Protein AF-A0A2N0RR28-F1 (afdb_monomer_lite)

Sequence (163 aa):
MWNENNYNACDEAKKRADVTWDAKITYNIVKTCIEAMNEYNETGNKPNTCDSIIWDNKRLNSLIRVFCNKIVKEEKQGTMKDRKNDGGIENILSRPFSIAEAKNLYNEKIKNVNFYADKGKEMIENGRKKQVDDITKIWSTLTKTFEDEYNKINKIFEELKKL

pLDDT: mean 79.67, std 14.62, range [40.72, 98.19]

Foldseek 3Di:
DCVVDVLVVQVVVCVVVVDPDDSVVSSVLLVQLLVQVVCCVVPVDRDPGCCCNQVVDPVSVVVSNVVNVVVVVCVVCVVVVCVPCCVVVVVPVVDDDDPVVVVVVVVVVVVVVVVVVVVVVVVVVVVVVVVVVVVVVVVVVVVVVVVVVVVVVVVVVVVVVVD

Structure (mmCIF, N/CA/C/O backbone):
data_AF-A0A2N0RR28-F1
#
_entry.id   AF-A0A2N0RR28-F1
#
loop_
_atom_site.group_PDB
_atom_site.id
_atom_site.type_symbol
_atom_site.label_atom_id
_atom_site.label_alt_id
_atom_site.label_comp_id
_atom_site.label_asym_id
_atom_site.label_entity_id
_atom_site.label_seq_id
_atom_site.pdbx_PDB_ins_code
_atom_site.Cartn_x
_atom_site.Cartn_y
_atom_site.Cartn_z
_atom_site.occupancy
_atom_site.B_iso_or_equiv
_atom_site.auth_seq_id
_atom_site.auth_comp_id
_atom_site.auth_asym_id
_atom_site.auth_atom_id
_atom_site.pdbx_PDB_model_num
ATOM 1 N N . MET A 1 1 ? 2.931 -0.348 -20.313 1.00 63.56 1 MET A N 1
ATOM 2 C CA . MET A 1 1 ? 2.286 0.221 -21.520 1.00 63.56 1 MET A CA 1
ATOM 3 C C . MET A 1 1 ? 1.810 1.653 -21.301 1.00 63.56 1 MET A C 1
ATOM 5 O O . MET A 1 1 ? 2.292 2.519 -22.015 1.00 63.56 1 MET A O 1
ATOM 9 N N . TRP A 1 2 ? 0.942 1.945 -20.316 1.00 75.25 2 TRP A N 1
ATOM 10 C CA . TRP A 1 2 ? 0.525 3.336 -20.034 1.00 75.25 2 TRP A CA 1
ATOM 11 C C . TRP A 1 2 ? 1.723 4.262 -19.760 1.00 75.25 2 TRP A C 1
ATOM 13 O O . TRP A 1 2 ? 1.833 5.323 -20.364 1.00 75.25 2 TRP A O 1
ATOM 23 N N . ASN A 1 3 ? 2.666 3.802 -18.933 1.00 70.56 3 ASN A N 1
ATOM 24 C CA . ASN A 1 3 ? 3.876 4.553 -18.569 1.00 70.56 3 ASN A CA 1
ATOM 25 C C . ASN A 1 3 ? 4.936 4.614 -19.683 1.00 70.56 3 ASN A C 1
ATOM 27 O O . ASN A 1 3 ? 5.874 5.393 -19.587 1.00 70.56 3 ASN A O 1
ATOM 31 N N . GLU A 1 4 ? 4.811 3.782 -20.719 1.00 73.19 4 GLU A N 1
ATOM 32 C CA . GLU A 1 4 ? 5.772 3.706 -21.831 1.00 73.19 4 GLU A CA 1
ATOM 33 C C . GLU A 1 4 ? 5.296 4.568 -23.008 1.00 73.19 4 GLU A C 1
ATOM 35 O O . GLU A 1 4 ? 6.069 5.327 -23.582 1.00 73.19 4 GLU A O 1
ATOM 40 N N . ASN A 1 5 ? 4.011 4.469 -23.365 1.00 79.62 5 ASN A N 1
ATOM 41 C CA . ASN A 1 5 ? 3.379 5.291 -24.392 1.00 79.62 5 ASN A CA 1
ATOM 42 C C . ASN A 1 5 ? 1.857 5.333 -24.169 1.00 79.62 5 ASN A C 1
ATOM 44 O O . ASN A 1 5 ? 1.102 4.489 -24.659 1.00 79.62 5 ASN A O 1
ATOM 48 N N . ASN A 1 6 ? 1.410 6.325 -23.400 1.00 79.62 6 ASN A N 1
ATOM 49 C CA . ASN A 1 6 ? 0.010 6.511 -23.010 1.00 79.62 6 ASN A CA 1
ATOM 50 C C . ASN A 1 6 ? -0.939 6.749 -24.201 1.00 79.62 6 ASN A C 1
ATOM 52 O O . ASN A 1 6 ? -2.067 6.254 -24.187 1.00 79.62 6 ASN A O 1
ATOM 56 N N . TYR A 1 7 ? -0.486 7.440 -25.249 1.00 80.31 7 TYR A N 1
ATOM 57 C CA . TYR A 1 7 ? -1.274 7.660 -26.461 1.00 80.31 7 TYR A CA 1
ATOM 58 C C . TYR A 1 7 ? -1.498 6.350 -27.223 1.00 80.31 7 TYR A C 1
ATOM 60 O O . TYR A 1 7 ? -2.634 6.007 -27.546 1.00 80.31 7 TYR A O 1
ATOM 68 N N . ASN A 1 8 ? -0.432 5.574 -27.442 1.00 82.12 8 ASN A N 1
ATOM 69 C CA . ASN A 1 8 ? -0.530 4.292 -28.139 1.00 82.12 8 ASN A CA 1
ATOM 70 C C . ASN A 1 8 ? -1.362 3.270 -27.343 1.00 82.12 8 ASN A C 1
ATOM 72 O O . ASN A 1 8 ? -2.114 2.496 -27.926 1.00 82.12 8 ASN A O 1
ATOM 76 N N . ALA A 1 9 ? -1.300 3.316 -26.007 1.00 80.69 9 ALA A N 1
ATOM 77 C CA . ALA A 1 9 ? -2.163 2.506 -25.150 1.00 80.69 9 ALA A CA 1
ATOM 78 C C . ALA A 1 9 ? -3.658 2.816 -25.368 1.00 80.69 9 ALA A C 1
ATOM 80 O O . ALA A 1 9 ? -4.480 1.898 -25.399 1.00 80.69 9 ALA A O 1
ATOM 81 N N . CYS A 1 10 ? -4.014 4.093 -25.554 1.00 80.62 10 CYS A N 1
ATOM 82 C CA . CYS A 1 10 ? -5.386 4.498 -25.869 1.00 80.62 10 CYS A CA 1
ATOM 83 C C . CYS A 1 10 ? -5.803 4.069 -27.283 1.00 80.62 10 CYS A C 1
ATOM 85 O O . CYS A 1 10 ? -6.923 3.595 -27.468 1.00 80.62 10 CYS A O 1
ATOM 87 N N . ASP A 1 11 ? -4.911 4.193 -28.268 1.00 81.88 11 ASP A N 1
ATOM 88 C CA . ASP A 1 11 ? -5.180 3.781 -29.650 1.00 81.88 11 ASP A CA 1
ATOM 89 C C . ASP A 1 11 ? -5.367 2.256 -29.779 1.00 81.88 11 ASP A C 1
ATOM 91 O O . ASP A 1 11 ? -6.294 1.782 -30.438 1.00 81.88 11 ASP A O 1
ATOM 95 N N . GLU A 1 12 ? -4.558 1.459 -29.076 1.00 81.75 12 GLU A N 1
ATOM 96 C CA . GLU A 1 12 ? -4.759 0.009 -29.005 1.00 81.75 12 GLU A CA 1
ATOM 97 C C . GLU A 1 12 ? -6.065 -0.371 -28.302 1.00 81.75 12 GLU A C 1
ATOM 99 O O . GLU A 1 12 ? -6.782 -1.257 -28.772 1.00 81.75 12 GLU A O 1
ATOM 104 N N . ALA A 1 13 ? -6.393 0.290 -27.188 1.00 77.31 13 ALA A N 1
ATOM 105 C CA . ALA A 1 13 ? -7.643 0.045 -26.473 1.00 77.31 13 ALA A CA 1
ATOM 106 C C . ALA A 1 13 ? -8.858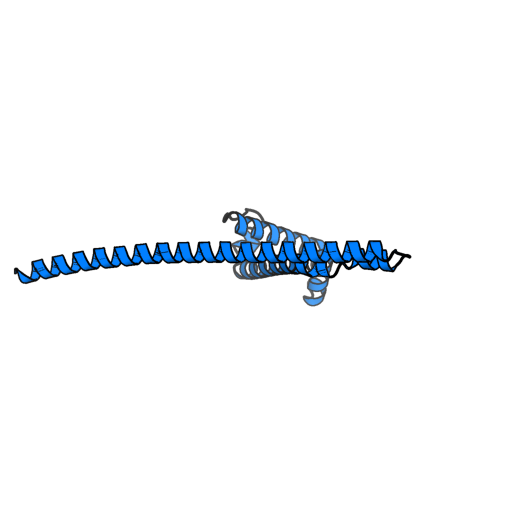 0.353 -27.359 1.00 77.31 13 ALA A C 1
ATOM 108 O O . ALA A 1 13 ? -9.798 -0.440 -27.401 1.00 77.31 13 ALA A O 1
ATOM 109 N N . LYS A 1 14 ? -8.798 1.446 -28.130 1.00 78.50 14 LYS A N 1
ATOM 110 C CA . LYS A 1 14 ? -9.804 1.803 -29.135 1.00 78.50 14 LYS A CA 1
ATOM 111 C C . LYS A 1 14 ? -9.987 0.693 -30.170 1.00 78.50 14 LYS A C 1
ATOM 113 O O . LYS A 1 14 ? -11.113 0.248 -30.372 1.00 78.50 14 LYS A O 1
ATOM 118 N N . LYS A 1 15 ? -8.896 0.220 -30.788 1.00 80.19 15 LYS A N 1
ATOM 119 C CA . LYS A 1 15 ? -8.933 -0.850 -31.807 1.00 80.19 15 LYS A CA 1
ATOM 120 C C . LYS A 1 15 ? -9.572 -2.136 -31.281 1.00 80.19 15 LYS A C 1
ATOM 122 O O . LYS A 1 15 ? -10.240 -2.833 -32.032 1.00 80.19 15 LYS A O 1
ATOM 127 N N . ARG A 1 16 ? -9.374 -2.454 -29.998 1.00 80.12 16 ARG A N 1
ATOM 128 C CA . ARG A 1 16 ? -9.933 -3.660 -29.359 1.00 80.12 16 ARG A CA 1
ATOM 129 C C . ARG A 1 16 ? -11.387 -3.503 -28.916 1.00 80.12 16 ARG A C 1
ATOM 131 O O . ARG A 1 16 ? -12.095 -4.500 -28.842 1.00 80.12 16 ARG A O 1
ATOM 138 N N . ALA A 1 17 ? -11.803 -2.288 -28.573 1.00 72.94 17 ALA A N 1
ATOM 139 C CA . ALA A 1 17 ? -13.149 -1.993 -28.090 1.00 72.94 17 ALA A CA 1
ATOM 140 C C . ALA A 1 17 ? -14.122 -1.565 -29.205 1.00 72.94 17 ALA A C 1
ATOM 142 O O . ALA A 1 17 ? -15.284 -1.311 -28.904 1.00 72.94 17 ALA A O 1
ATOM 143 N N . ASP A 1 18 ? -13.651 -1.478 -30.455 1.00 71.12 18 ASP A N 1
ATOM 144 C CA . ASP A 1 18 ? -14.417 -1.064 -31.642 1.00 71.12 18 ASP A CA 1
ATOM 145 C C . ASP A 1 18 ? -15.213 0.241 -31.433 1.00 71.12 18 ASP A C 1
ATOM 147 O O . ASP A 1 18 ? -16.367 0.396 -31.827 1.00 71.12 18 ASP A O 1
ATOM 151 N N . VAL A 1 19 ? -14.595 1.202 -30.741 1.00 67.81 19 VAL A N 1
ATOM 152 C CA . VAL A 1 19 ? -15.195 2.510 -30.446 1.00 67.81 19 VAL A CA 1
ATOM 153 C C . VAL A 1 19 ? -14.709 3.571 -31.430 1.00 67.81 19 VAL A C 1
ATOM 155 O O . VAL A 1 19 ? -13.530 3.655 -31.769 1.00 67.81 19 VAL A O 1
ATOM 158 N N . THR A 1 20 ? -15.619 4.443 -31.863 1.00 71.50 20 THR A N 1
ATOM 159 C CA . THR A 1 20 ? -15.368 5.469 -32.893 1.00 71.50 20 THR A CA 1
ATOM 160 C C . THR A 1 20 ? -14.636 6.713 -32.385 1.00 71.50 20 THR A C 1
ATOM 162 O O . THR A 1 20 ? -14.237 7.560 -33.183 1.00 71.50 20 THR A O 1
ATOM 165 N N . TRP A 1 21 ? -14.433 6.837 -31.072 1.00 66.19 21 TRP A N 1
ATOM 166 C CA . TRP A 1 21 ? -13.893 8.045 -30.449 1.00 66.19 21 TRP A CA 1
ATOM 167 C C . TRP A 1 21 ? -12.449 8.316 -30.873 1.00 66.19 21 TRP A C 1
ATOM 169 O O . TRP A 1 21 ? -11.658 7.405 -31.127 1.00 66.19 21 TRP A O 1
ATOM 179 N N . ASP A 1 22 ? -12.091 9.592 -30.964 1.00 77.25 22 ASP A N 1
ATOM 180 C CA . ASP A 1 22 ? -10.728 10.001 -31.278 1.00 77.25 22 ASP A CA 1
ATOM 181 C C . ASP A 1 22 ? -9.759 9.596 -30.145 1.00 77.25 22 ASP A C 1
ATOM 183 O O . ASP A 1 22 ? -10.069 9.719 -28.953 1.00 77.25 22 ASP A O 1
ATOM 187 N N . ALA A 1 23 ? -8.581 9.082 -30.513 1.00 71.94 23 ALA A N 1
ATOM 188 C CA . ALA A 1 23 ? -7.604 8.572 -29.550 1.00 71.94 23 ALA A CA 1
ATOM 189 C C . ALA A 1 23 ? -7.052 9.688 -28.646 1.00 71.94 23 ALA A C 1
ATOM 191 O O . ALA A 1 23 ? -6.789 9.447 -27.469 1.00 71.94 23 ALA A O 1
ATOM 192 N N . LYS A 1 24 ? -6.948 10.925 -29.155 1.00 78.62 24 LYS A N 1
ATOM 193 C CA . LYS A 1 24 ? -6.522 12.103 -28.385 1.00 78.62 24 LYS A CA 1
ATOM 194 C C . LYS A 1 24 ? -7.600 12.530 -27.393 1.00 78.62 24 LYS A C 1
ATOM 196 O O . LYS A 1 24 ? -7.274 12.831 -26.247 1.00 78.62 24 LYS A O 1
ATOM 201 N N . ILE A 1 25 ? -8.873 12.513 -27.797 1.00 78.81 25 ILE A N 1
ATOM 202 C CA . ILE A 1 25 ? -10.002 12.777 -26.886 1.00 78.81 25 ILE A CA 1
ATOM 203 C C . ILE A 1 25 ? -10.027 11.735 -25.763 1.00 78.81 25 ILE A C 1
ATOM 205 O O . ILE A 1 25 ? -10.095 12.090 -24.587 1.00 78.81 25 ILE A O 1
ATOM 209 N N . THR A 1 26 ? -9.899 10.457 -26.120 1.00 76.50 26 THR A N 1
ATOM 210 C CA . THR A 1 26 ? -9.879 9.341 -25.163 1.00 76.50 26 THR A CA 1
ATOM 211 C C . THR A 1 26 ? -8.715 9.473 -24.181 1.00 76.50 26 THR A C 1
ATOM 213 O O . THR A 1 26 ? -8.915 9.395 -22.971 1.00 76.50 26 THR A O 1
ATOM 216 N N . TYR A 1 27 ? -7.512 9.755 -24.688 1.00 82.88 27 TYR A N 1
ATOM 217 C CA . TYR A 1 27 ? -6.329 10.009 -23.871 1.00 82.88 27 TYR A CA 1
ATOM 218 C C . TYR A 1 27 ? -6.546 11.149 -22.875 1.00 82.88 27 TYR A C 1
ATOM 220 O O . TYR A 1 27 ? -6.275 10.974 -21.689 1.00 82.88 27 TYR A O 1
ATOM 228 N N . ASN A 1 28 ? -7.058 12.294 -23.335 1.00 82.75 28 ASN A N 1
ATOM 229 C CA . ASN A 1 28 ? -7.270 13.457 -22.476 1.00 82.75 28 ASN A CA 1
ATOM 230 C C . ASN A 1 28 ? -8.241 13.139 -21.335 1.00 82.75 28 ASN A C 1
ATOM 232 O O . ASN A 1 28 ? -7.947 13.453 -20.188 1.00 82.75 28 ASN A O 1
ATOM 236 N N . ILE A 1 29 ? -9.352 12.455 -21.629 1.00 82.25 29 ILE A N 1
ATOM 237 C CA . ILE A 1 29 ? -10.336 12.061 -20.611 1.00 82.25 29 ILE A CA 1
ATOM 238 C C . ILE A 1 29 ? -9.702 11.128 -19.578 1.00 82.25 29 ILE A C 1
ATOM 240 O O . ILE A 1 29 ? -9.831 11.359 -18.376 1.00 82.25 29 ILE A O 1
ATOM 244 N N . VAL A 1 30 ? -8.994 10.089 -20.031 1.00 83.00 30 VAL A N 1
ATOM 245 C CA . VAL A 1 30 ? -8.346 9.127 -19.128 1.00 83.00 30 VAL A CA 1
ATOM 246 C C . VAL A 1 30 ? -7.269 9.816 -18.286 1.00 83.00 30 VAL A C 1
ATOM 248 O O . VAL A 1 30 ? -7.202 9.576 -17.082 1.00 83.00 30 VAL A O 1
ATOM 251 N N . LYS A 1 31 ? -6.473 10.711 -18.882 1.00 85.38 31 LYS A N 1
ATOM 252 C CA . LYS A 1 31 ? -5.447 11.491 -18.181 1.00 85.38 31 LYS A CA 1
ATOM 253 C C . LYS A 1 31 ? -6.053 12.353 -17.076 1.00 85.38 31 LYS A C 1
ATOM 255 O O . LYS A 1 31 ? -5.625 12.234 -15.933 1.00 85.38 31 LYS A O 1
ATOM 260 N N . THR A 1 32 ? -7.073 13.150 -17.389 1.00 85.56 32 THR A N 1
ATOM 261 C CA . THR A 1 32 ? -7.748 13.993 -16.392 1.00 85.56 32 THR A CA 1
ATOM 262 C C . THR A 1 32 ? -8.361 13.148 -15.276 1.00 85.56 32 THR A C 1
ATOM 264 O O . THR A 1 32 ? -8.299 13.529 -14.110 1.00 85.56 32 THR A O 1
ATOM 267 N N . CYS A 1 33 ? -8.883 11.957 -15.596 1.00 85.38 33 CYS A N 1
ATOM 268 C CA . CYS A 1 33 ? -9.408 11.063 -14.567 1.00 85.38 33 CYS A CA 1
ATOM 269 C C . CYS A 1 33 ? -8.329 10.510 -13.630 1.00 85.38 33 CYS A C 1
ATOM 271 O O . CYS A 1 33 ? -8.575 10.343 -12.436 1.00 85.38 33 CYS A O 1
ATOM 273 N N . ILE A 1 34 ? -7.142 10.215 -14.160 1.00 85.50 34 ILE A N 1
ATOM 274 C CA . ILE A 1 34 ? -6.001 9.770 -13.356 1.00 85.50 34 ILE A CA 1
ATOM 275 C C . ILE A 1 34 ? -5.525 10.895 -12.440 1.00 85.50 34 ILE A C 1
ATOM 277 O O . ILE A 1 34 ? -5.313 10.648 -11.257 1.00 85.50 34 ILE A O 1
ATOM 281 N N . GLU A 1 35 ? -5.393 12.114 -12.966 1.00 86.50 35 GLU A N 1
ATOM 282 C CA . GLU A 1 35 ? -4.978 13.293 -12.196 1.00 86.50 35 GLU A CA 1
ATOM 283 C C . GLU A 1 35 ? -5.939 13.554 -11.030 1.00 86.50 35 GLU A C 1
ATOM 285 O O . GLU A 1 35 ? -5.499 13.615 -9.883 1.00 86.50 35 GLU A O 1
ATOM 290 N N . ALA A 1 36 ? -7.249 13.574 -11.295 1.00 86.31 36 ALA A N 1
ATOM 291 C CA . ALA A 1 36 ? -8.258 13.774 -10.256 1.00 86.31 36 ALA A CA 1
ATOM 292 C C . ALA A 1 36 ? -8.251 12.651 -9.196 1.00 86.31 36 ALA A C 1
ATOM 294 O O . ALA A 1 36 ? -8.395 12.892 -7.997 1.00 86.31 36 ALA A O 1
ATOM 295 N N . MET A 1 37 ? -8.055 11.397 -9.614 1.00 85.94 37 MET A N 1
ATOM 296 C CA . MET A 1 37 ? -7.971 10.270 -8.680 1.00 85.94 37 MET A CA 1
ATOM 297 C C . MET A 1 37 ? -6.692 10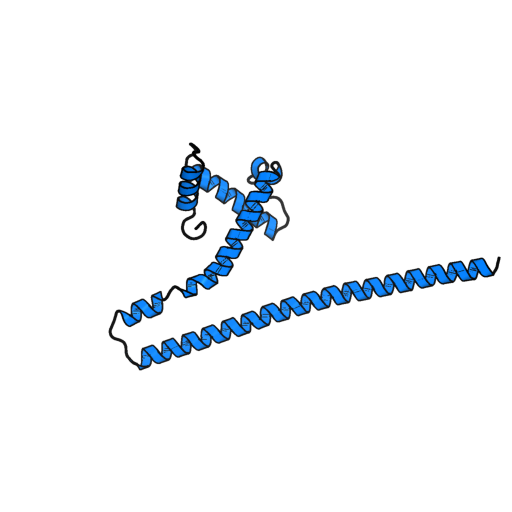.317 -7.831 1.00 85.94 37 MET A C 1
ATOM 299 O O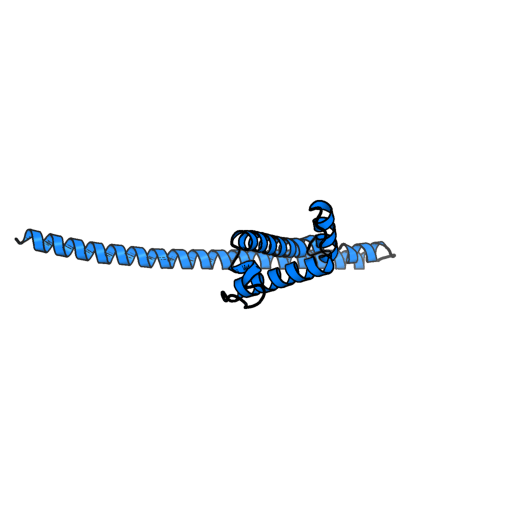 . MET A 1 37 ? -6.720 9.941 -6.659 1.00 85.94 37 MET A O 1
ATOM 303 N N . ASN A 1 38 ? -5.571 10.763 -8.398 1.00 83.81 38 ASN A N 1
ATOM 304 C CA . ASN A 1 38 ? -4.315 10.909 -7.666 1.00 83.81 38 ASN A CA 1
ATOM 305 C C . ASN A 1 38 ? -4.410 12.029 -6.627 1.00 83.81 38 ASN A C 1
ATOM 307 O O . ASN A 1 38 ? -4.083 11.789 -5.468 1.00 83.81 38 ASN A O 1
ATOM 311 N N . GLU A 1 39 ? -4.960 13.186 -6.999 1.00 85.31 39 GLU A N 1
ATOM 312 C CA . GLU A 1 39 ? -5.213 14.291 -6.067 1.00 85.31 39 GLU A CA 1
ATOM 313 C C . GLU A 1 39 ? -6.128 13.856 -4.909 1.00 85.31 39 GLU A C 1
ATOM 315 O O . GLU A 1 39 ? -5.839 14.139 -3.744 1.00 85.31 39 GLU A O 1
ATOM 320 N N . TYR A 1 40 ? -7.183 13.084 -5.198 1.00 85.94 40 TYR A N 1
ATOM 321 C CA . TYR A 1 40 ? -8.038 12.500 -4.162 1.00 85.94 40 TYR A CA 1
ATOM 322 C C . TYR A 1 40 ? -7.280 11.538 -3.238 1.00 85.94 40 TYR A C 1
ATOM 324 O O . TYR A 1 40 ? -7.469 11.572 -2.024 1.00 85.94 40 TYR A O 1
ATOM 332 N N . ASN A 1 41 ? -6.415 10.681 -3.783 1.00 81.31 41 ASN A N 1
ATOM 333 C CA . ASN A 1 41 ? -5.632 9.744 -2.974 1.00 81.31 41 ASN A CA 1
ATOM 334 C C . ASN A 1 41 ? -4.599 10.452 -2.080 1.00 81.31 41 ASN A C 1
ATOM 336 O O . ASN A 1 41 ? -4.286 9.941 -1.006 1.00 81.31 41 ASN A O 1
ATOM 340 N N . GLU A 1 42 ? -4.065 11.594 -2.517 1.00 81.88 42 GLU A N 1
ATOM 341 C CA . GLU A 1 42 ? -3.081 12.384 -1.768 1.00 81.88 42 GLU A CA 1
ATOM 342 C C . GLU A 1 42 ? -3.725 13.261 -0.690 1.00 81.88 42 GLU A C 1
ATOM 344 O O . GLU A 1 42 ? -3.212 13.351 0.425 1.00 81.88 42 GLU A O 1
ATOM 349 N N . THR A 1 43 ? -4.851 13.901 -1.011 1.00 84.94 43 THR A N 1
ATOM 350 C CA . THR A 1 43 ? -5.461 14.939 -0.163 1.00 84.94 43 THR A CA 1
ATOM 351 C C . THR A 1 43 ? -6.710 14.472 0.583 1.00 84.94 43 THR A C 1
ATOM 353 O O . THR A 1 43 ? -7.108 15.091 1.567 1.00 84.94 43 THR A O 1
ATOM 356 N N . GLY A 1 44 ? -7.362 13.406 0.111 1.00 80.88 44 GLY A N 1
ATOM 357 C CA . GLY A 1 44 ? -8.693 12.984 0.552 1.00 80.88 44 GLY A CA 1
ATOM 358 C C . GLY A 1 44 ? -9.842 13.849 0.014 1.00 80.88 44 GLY A C 1
ATOM 359 O O . GLY A 1 44 ? -11.007 13.520 0.253 1.00 80.88 44 GLY A O 1
ATOM 360 N N . ASN A 1 45 ? -9.546 14.926 -0.722 1.00 83.44 45 ASN A N 1
ATOM 361 C CA . ASN A 1 45 ? -10.536 15.858 -1.256 1.00 83.44 45 ASN A CA 1
ATOM 362 C C . ASN A 1 45 ? -10.921 15.483 -2.684 1.00 83.44 45 ASN A C 1
ATOM 364 O O . ASN A 1 45 ? -10.073 15.093 -3.481 1.00 83.44 45 ASN A O 1
ATOM 368 N N . LYS A 1 46 ? -12.212 15.590 -3.011 1.00 84.06 46 LYS A N 1
ATOM 369 C CA . LYS A 1 46 ? -12.707 15.333 -4.368 1.00 84.06 46 LYS A CA 1
ATOM 370 C C . LYS A 1 46 ? -12.410 16.549 -5.246 1.00 84.06 46 LYS A C 1
ATOM 372 O O . LYS A 1 46 ? -12.955 17.612 -4.949 1.00 84.06 46 LYS A O 1
ATOM 377 N N . PRO A 1 47 ? -11.593 16.411 -6.299 1.00 80.62 47 PRO A N 1
ATOM 378 C CA . PRO A 1 47 ? -11.368 17.496 -7.235 1.00 80.62 47 PRO A CA 1
ATOM 379 C C . PRO A 1 47 ? -12.612 17.687 -8.086 1.00 80.62 47 PRO A C 1
ATOM 381 O O . PRO A 1 47 ? -13.230 16.705 -8.492 1.00 80.62 47 PRO A O 1
ATOM 384 N N . ASN A 1 48 ? -12.913 18.942 -8.402 1.00 74.75 48 ASN A N 1
ATOM 385 C CA . ASN A 1 48 ? -14.067 19.343 -9.212 1.00 74.75 48 ASN A CA 1
ATOM 386 C C . ASN A 1 48 ? -13.941 18.857 -10.676 1.00 74.75 48 ASN A C 1
ATOM 388 O O . ASN A 1 48 ? -14.877 18.912 -11.477 1.00 74.75 48 ASN A O 1
ATOM 392 N N . THR A 1 49 ? -12.738 18.437 -11.073 1.00 74.38 49 THR A N 1
ATOM 393 C CA . THR A 1 49 ? -12.434 17.842 -12.371 1.00 74.38 49 THR A CA 1
ATOM 394 C C . THR A 1 49 ? -12.979 16.417 -12.450 1.00 74.38 49 THR A C 1
ATOM 396 O O . THR A 1 49 ? -12.750 15.584 -11.580 1.00 74.38 49 THR A O 1
ATOM 399 N N . CYS A 1 50 ? -13.679 16.115 -13.549 1.00 67.06 50 CYS A N 1
ATOM 400 C CA . CYS A 1 50 ? -14.306 14.811 -13.798 1.00 67.06 50 CYS A CA 1
ATOM 401 C C . CYS A 1 50 ? -15.379 14.393 -12.773 1.00 67.06 50 CYS A C 1
ATOM 403 O O . CYS A 1 50 ? -15.663 13.196 -12.663 1.00 67.06 50 CYS A O 1
ATOM 405 N N . ASP A 1 51 ? -16.028 15.353 -12.100 1.00 66.06 51 ASP A N 1
ATOM 406 C CA . ASP A 1 51 ? -17.037 15.089 -11.065 1.00 66.06 51 ASP A CA 1
ATOM 407 C C . ASP A 1 51 ? -18.111 14.077 -11.502 1.00 66.06 51 ASP A C 1
ATOM 409 O O . ASP A 1 51 ? -18.273 13.017 -10.890 1.00 66.06 51 ASP A O 1
ATOM 413 N N . SER A 1 52 ? -18.765 14.338 -12.637 1.00 64.38 52 SER A N 1
ATOM 414 C CA . SER A 1 52 ? -19.839 13.487 -13.170 1.00 64.38 52 SER A CA 1
ATOM 415 C C . SER A 1 52 ? -19.365 12.148 -13.749 1.00 64.38 52 SER A C 1
ATOM 417 O O . SER A 1 52 ? -20.159 11.228 -13.949 1.00 64.38 52 SER A O 1
ATOM 419 N N . ILE A 1 53 ? -18.067 12.008 -14.026 1.00 65.25 53 ILE A N 1
ATOM 420 C CA . ILE A 1 53 ? -17.485 10.817 -14.662 1.00 65.25 53 ILE A CA 1
ATOM 421 C C . ILE A 1 53 ? -16.947 9.853 -13.602 1.00 65.25 53 ILE A C 1
ATOM 423 O O . ILE A 1 53 ? -17.124 8.639 -13.719 1.00 65.25 53 ILE A O 1
ATOM 427 N N . ILE A 1 54 ? -16.293 10.380 -12.566 1.00 70.88 54 ILE A N 1
ATOM 428 C CA . ILE A 1 54 ? -15.615 9.582 -11.541 1.00 70.88 54 ILE A CA 1
ATOM 429 C C . ILE A 1 54 ? -16.477 9.437 -10.298 1.00 70.88 54 ILE A C 1
ATOM 431 O O . ILE A 1 54 ? -16.538 8.342 -9.746 1.00 70.88 54 ILE A O 1
ATOM 435 N N . TRP A 1 55 ? -17.122 10.497 -9.816 1.00 79.69 55 TRP A N 1
ATOM 436 C CA . TRP A 1 55 ? -17.802 10.447 -8.519 1.00 79.69 55 TRP A CA 1
ATOM 437 C C . TRP A 1 55 ? -19.248 9.975 -8.639 1.00 79.69 55 TRP A C 1
ATOM 439 O O . TRP A 1 55 ? -19.691 9.182 -7.805 1.00 79.69 55 TRP A O 1
ATOM 449 N N . ASP A 1 56 ? -19.935 10.354 -9.717 1.00 81.88 56 ASP A N 1
ATOM 450 C CA . ASP A 1 56 ? -21.330 9.956 -9.942 1.00 81.88 56 ASP A CA 1
ATOM 451 C C . ASP A 1 56 ? -21.462 8.534 -10.518 1.00 81.88 56 ASP A C 1
ATOM 453 O O . ASP A 1 56 ? -22.475 7.860 -10.319 1.00 81.88 56 ASP A O 1
ATOM 457 N N . ASN A 1 57 ? -20.417 8.012 -11.174 1.00 81.62 57 ASN A N 1
ATOM 458 C CA . ASN A 1 57 ? -20.416 6.665 -11.744 1.00 81.62 57 ASN A CA 1
ATOM 459 C C . ASN A 1 57 ? -19.527 5.698 -10.947 1.00 81.62 57 ASN A C 1
ATOM 461 O O . ASN A 1 57 ? -18.330 5.548 -11.200 1.00 81.62 57 ASN A O 1
ATOM 465 N N . LYS A 1 58 ? -20.145 4.948 -10.025 1.00 79.94 58 LYS A N 1
ATOM 466 C CA . LYS A 1 58 ? -19.454 3.972 -9.157 1.00 79.94 58 LYS A CA 1
ATOM 467 C C . LYS A 1 58 ? -18.641 2.923 -9.925 1.00 79.94 58 LYS A C 1
ATOM 469 O O . LYS A 1 58 ? -17.584 2.500 -9.456 1.00 79.94 58 LYS A O 1
ATOM 474 N N . ARG A 1 59 ? -19.115 2.488 -11.099 1.00 80.19 59 ARG A N 1
ATOM 475 C CA . ARG A 1 59 ? -18.421 1.475 -11.908 1.00 80.19 59 ARG A CA 1
ATOM 476 C C . ARG A 1 59 ? -17.157 2.061 -12.526 1.00 80.19 59 ARG A C 1
ATOM 478 O O . ARG A 1 59 ? -16.092 1.466 -12.374 1.00 80.19 59 ARG A O 1
ATOM 485 N N . LEU A 1 60 ? -17.255 3.232 -13.155 1.00 78.12 60 LEU A N 1
ATOM 486 C CA . LEU A 1 60 ? -16.094 3.946 -13.695 1.00 78.12 60 LEU A CA 1
ATOM 487 C C . LEU A 1 60 ? -15.095 4.301 -12.593 1.00 78.12 60 LEU A C 1
ATOM 489 O O . LEU A 1 60 ? -13.906 4.050 -12.766 1.00 78.12 60 LEU A O 1
ATOM 493 N N . ASN A 1 61 ? -15.574 4.758 -11.432 1.00 81.50 61 ASN A N 1
ATOM 494 C CA . ASN A 1 61 ? -14.736 5.020 -10.262 1.00 81.50 61 ASN A CA 1
ATOM 495 C C . ASN A 1 61 ? -13.856 3.816 -9.906 1.00 81.50 61 ASN A C 1
ATOM 497 O O . ASN A 1 61 ? -12.634 3.927 -9.810 1.00 81.50 61 ASN A O 1
ATOM 501 N N . SER A 1 62 ? -14.482 2.642 -9.763 1.00 81.31 62 SER A N 1
ATOM 502 C CA . SER A 1 62 ? -13.776 1.416 -9.393 1.00 81.31 62 SER A CA 1
ATOM 503 C C . SER A 1 62 ? -12.712 1.030 -10.424 1.00 81.31 62 SER A C 1
ATOM 505 O O . SER A 1 62 ? -11.609 0.628 -10.053 1.00 81.31 62 SER A O 1
ATOM 507 N N . LEU A 1 63 ? -13.010 1.214 -11.714 1.00 83.44 63 LEU A N 1
ATOM 508 C CA . LEU A 1 63 ? -12.095 0.909 -12.809 1.00 83.44 63 LEU A CA 1
ATOM 509 C C . LEU A 1 63 ? -10.909 1.874 -12.833 1.00 83.44 63 LEU A C 1
ATOM 511 O O . LEU A 1 63 ? -9.770 1.413 -12.891 1.00 83.44 63 LEU A O 1
ATOM 515 N N . ILE A 1 64 ? -11.153 3.183 -12.711 1.00 83.50 64 ILE A N 1
ATOM 516 C CA . ILE A 1 64 ? -10.100 4.206 -12.643 1.00 83.50 64 ILE A CA 1
ATOM 517 C C . ILE A 1 64 ? -9.209 3.974 -11.423 1.00 83.50 64 ILE A C 1
ATOM 519 O O . ILE A 1 64 ? -7.990 3.974 -11.546 1.00 83.50 64 ILE A O 1
ATOM 523 N N . ARG A 1 65 ? -9.784 3.663 -10.259 1.00 83.38 65 ARG A N 1
ATOM 524 C CA . ARG A 1 65 ? -9.009 3.373 -9.047 1.00 83.38 65 ARG A CA 1
ATOM 525 C C . ARG A 1 65 ? -8.118 2.139 -9.206 1.00 83.38 65 ARG A C 1
ATOM 527 O O . ARG A 1 65 ? -6.956 2.154 -8.799 1.00 83.38 65 ARG A O 1
ATOM 534 N N . VAL A 1 66 ? -8.630 1.062 -9.806 1.00 85.31 66 VAL A N 1
ATOM 535 C CA . VAL A 1 66 ? -7.822 -0.129 -10.129 1.00 85.31 66 VAL A CA 1
ATOM 536 C C . VAL A 1 66 ? -6.727 0.214 -11.141 1.00 85.31 66 VAL A C 1
ATOM 538 O O . VAL A 1 66 ? -5.603 -0.271 -11.004 1.00 85.31 66 VAL A O 1
ATOM 541 N N . PHE A 1 67 ? -7.034 1.057 -12.125 1.00 84.50 67 PHE A N 1
ATOM 542 C CA . PHE A 1 67 ? -6.089 1.491 -13.145 1.00 84.50 67 PHE A CA 1
ATOM 543 C C . PHE A 1 67 ? -4.953 2.342 -12.561 1.00 84.50 67 PHE A C 1
ATOM 545 O O . PHE A 1 67 ? -3.793 1.979 -12.742 1.00 84.50 67 PHE A O 1
ATOM 552 N N . CYS A 1 68 ? -5.253 3.371 -11.760 1.00 83.00 68 CYS A N 1
ATOM 553 C CA . CYS A 1 68 ? -4.248 4.184 -11.063 1.00 83.00 68 CYS A CA 1
ATOM 554 C C . CYS A 1 68 ? -3.356 3.324 -10.157 1.00 83.00 68 CYS A C 1
ATOM 556 O O . CYS A 1 68 ? -2.134 3.443 -10.183 1.00 83.00 68 CYS A O 1
ATOM 558 N N . ASN A 1 69 ? -3.938 2.371 -9.420 1.00 81.25 69 ASN A N 1
ATOM 559 C CA . ASN A 1 69 ? -3.161 1.443 -8.596 1.00 81.25 69 ASN A CA 1
ATOM 560 C C . ASN A 1 69 ? -2.209 0.562 -9.419 1.00 81.25 69 ASN A C 1
ATOM 562 O O . ASN A 1 69 ? -1.117 0.238 -8.950 1.00 81.25 69 ASN A O 1
ATOM 566 N N . LYS A 1 70 ? -2.613 0.144 -10.626 1.00 81.88 70 LYS A N 1
ATOM 567 C CA . LYS A 1 70 ? -1.742 -0.603 -11.542 1.00 81.88 70 LYS A CA 1
ATOM 568 C C . LYS A 1 70 ? -0.635 0.281 -12.101 1.00 81.88 70 LYS A C 1
ATOM 570 O O . LYS A 1 70 ? 0.505 -0.159 -12.073 1.00 81.88 70 LYS A O 1
ATOM 575 N N . ILE A 1 71 ? -0.941 1.514 -12.507 1.00 80.19 71 ILE A N 1
ATOM 576 C CA . ILE A 1 71 ? 0.050 2.497 -12.974 1.00 80.19 71 ILE A CA 1
ATOM 577 C C . ILE A 1 71 ? 1.123 2.734 -11.906 1.00 80.19 71 ILE A C 1
ATOM 579 O O . ILE A 1 71 ? 2.301 2.550 -12.187 1.00 80.19 71 ILE A O 1
ATOM 583 N N . VAL A 1 72 ? 0.727 3.019 -10.661 1.00 71.75 72 VAL A N 1
ATOM 584 C CA . VAL A 1 72 ? 1.661 3.247 -9.542 1.00 71.75 72 VAL A CA 1
ATOM 585 C C . VAL A 1 72 ? 2.490 1.995 -9.231 1.00 71.75 72 VAL A C 1
ATOM 587 O O . VAL A 1 72 ? 3.676 2.083 -8.913 1.00 71.75 72 VAL A O 1
ATOM 590 N N . LYS A 1 73 ? 1.896 0.797 -9.319 1.00 67.69 73 LYS A N 1
ATOM 591 C CA . LYS A 1 73 ? 2.644 -0.464 -9.182 1.00 67.69 73 LYS A CA 1
ATOM 592 C C . LYS A 1 73 ? 3.622 -0.673 -10.338 1.00 67.69 73 LYS A C 1
ATOM 594 O O . LYS A 1 73 ? 4.735 -1.120 -10.086 1.00 67.69 73 LYS A O 1
ATOM 599 N N . GLU A 1 74 ? 3.237 -0.334 -11.565 1.00 66.56 74 GLU A N 1
ATOM 600 C CA . GLU A 1 74 ? 4.088 -0.386 -12.755 1.00 66.56 74 GLU A CA 1
ATOM 601 C C . GLU A 1 74 ? 5.197 0.672 -12.729 1.00 66.56 74 GLU A C 1
ATOM 603 O O . GLU A 1 74 ? 6.260 0.398 -13.260 1.00 66.56 74 GLU A O 1
ATOM 608 N N . GLU A 1 75 ? 5.024 1.829 -12.083 1.00 62.41 75 GLU A N 1
ATOM 609 C CA . GLU A 1 75 ? 6.098 2.813 -11.837 1.00 62.41 75 GLU A CA 1
ATOM 610 C C . GLU A 1 75 ? 7.069 2.336 -10.749 1.00 62.41 75 GLU A C 1
ATOM 612 O O . GLU A 1 75 ? 8.288 2.424 -10.901 1.00 62.41 75 GLU A O 1
ATOM 617 N N . LYS A 1 76 ? 6.549 1.745 -9.666 1.00 60.72 76 LYS A N 1
ATOM 618 C CA . LYS A 1 76 ? 7.366 1.116 -8.609 1.00 60.72 76 LYS A CA 1
ATOM 619 C C . LYS A 1 76 ? 8.108 -0.131 -9.103 1.00 60.72 76 LYS A C 1
ATOM 621 O O . LYS A 1 76 ? 9.193 -0.442 -8.625 1.00 60.72 76 LYS A O 1
ATOM 626 N N . GLN A 1 77 ? 7.537 -0.850 -10.067 1.00 53.38 77 GLN A N 1
ATOM 627 C CA . GLN A 1 77 ? 8.216 -1.919 -10.801 1.00 53.38 77 GLN A CA 1
ATOM 628 C C . GLN A 1 77 ? 9.055 -1.380 -11.967 1.00 53.38 77 GLN A C 1
ATOM 630 O O . GLN A 1 77 ? 10.011 -2.031 -12.359 1.00 53.38 77 GLN A O 1
ATOM 635 N N . GLY A 1 78 ? 8.738 -0.201 -12.501 1.00 46.62 78 GLY A N 1
ATOM 636 C CA . GLY A 1 78 ? 9.432 0.514 -13.576 1.00 46.62 78 GLY A CA 1
ATOM 637 C C . GLY A 1 78 ? 10.777 1.071 -13.126 1.00 46.62 78 GLY A C 1
ATOM 638 O O . GLY A 1 78 ? 11.785 0.843 -13.776 1.00 46.62 78 GLY A O 1
ATOM 639 N N . THR A 1 79 ? 10.827 1.615 -11.913 1.00 44.06 79 THR A N 1
ATOM 640 C CA . THR A 1 79 ? 12.069 1.887 -11.164 1.00 44.06 79 THR A CA 1
ATOM 641 C C . THR A 1 79 ? 12.879 0.611 -10.871 1.00 44.06 79 THR A C 1
ATOM 643 O O . THR A 1 79 ? 14.079 0.668 -10.607 1.00 44.06 79 THR A O 1
ATOM 646 N N . MET A 1 80 ? 12.257 -0.569 -10.981 1.00 41.50 80 MET A N 1
ATOM 647 C CA . MET A 1 80 ? 12.924 -1.875 -11.038 1.00 41.50 80 MET A CA 1
ATOM 648 C C . MET A 1 80 ? 13.235 -2.339 -12.480 1.00 41.50 80 MET A C 1
ATOM 650 O O . MET A 1 80 ? 14.161 -3.128 -12.647 1.00 41.50 80 MET A O 1
ATOM 654 N N . LYS A 1 81 ? 12.514 -1.872 -13.513 1.00 40.72 81 LYS A N 1
ATOM 655 C CA . LYS A 1 81 ? 12.746 -2.161 -14.945 1.00 40.72 81 LYS A CA 1
ATOM 656 C C . LYS A 1 81 ? 13.821 -1.276 -15.576 1.00 40.72 81 LYS A C 1
ATOM 658 O O . LYS A 1 81 ? 14.469 -1.756 -16.496 1.00 40.72 81 LYS A O 1
ATOM 663 N N . ASP A 1 82 ? 14.114 -0.092 -15.037 1.00 41.88 82 ASP A N 1
ATOM 664 C CA . ASP A 1 82 ? 15.323 0.679 -15.387 1.00 41.88 82 ASP A CA 1
ATOM 665 C C . ASP A 1 82 ? 16.617 -0.076 -15.027 1.00 41.88 82 ASP A C 1
ATOM 667 O O . ASP A 1 82 ? 17.714 0.296 -15.435 1.00 41.88 82 ASP A O 1
ATOM 671 N N . ARG A 1 83 ? 16.505 -1.224 -14.343 1.00 48.41 83 ARG A N 1
ATOM 672 C CA . ARG A 1 83 ? 17.591 -2.206 -14.194 1.00 48.41 83 ARG A CA 1
ATOM 673 C C . ARG A 1 83 ? 17.878 -3.016 -15.466 1.00 48.41 83 ARG A C 1
ATOM 675 O O . ARG A 1 83 ? 18.813 -3.808 -15.446 1.00 48.41 83 ARG A O 1
ATOM 682 N N . LYS A 1 84 ? 17.100 -2.825 -16.537 1.00 43.28 84 LYS A N 1
ATOM 683 C CA . LYS A 1 84 ? 17.416 -3.235 -17.915 1.00 43.28 84 LYS A CA 1
ATOM 684 C C . LYS A 1 84 ? 17.775 -2.046 -18.807 1.00 43.28 84 LYS A C 1
ATOM 686 O O . LYS A 1 84 ? 17.631 -2.128 -20.021 1.00 43.28 84 LYS A O 1
ATOM 691 N N . ASN A 1 85 ? 18.181 -0.913 -18.228 1.00 45.28 85 ASN A N 1
ATOM 692 C CA . ASN A 1 85 ? 18.990 0.019 -18.994 1.00 45.28 85 ASN A CA 1
ATOM 693 C C . ASN A 1 85 ? 20.461 -0.234 -18.675 1.00 45.28 85 ASN A C 1
ATOM 695 O O . ASN A 1 85 ? 21.172 0.492 -17.981 1.00 45.28 85 ASN A O 1
ATOM 699 N N . ASP A 1 86 ? 20.896 -1.336 -19.256 1.00 47.81 86 ASP A N 1
ATOM 700 C CA . ASP A 1 86 ? 22.231 -1.661 -19.704 1.00 47.81 86 ASP A CA 1
ATOM 701 C C . ASP A 1 86 ? 22.855 -0.517 -20.510 1.00 47.81 86 ASP A C 1
ATOM 703 O O . ASP A 1 86 ? 24.031 -0.618 -20.808 1.00 47.81 86 ASP A O 1
ATOM 707 N N . GLY A 1 87 ? 22.145 0.572 -20.837 1.00 46.00 87 GLY A N 1
ATOM 708 C CA . GLY A 1 87 ? 22.636 1.696 -21.634 1.00 46.00 87 GLY A CA 1
ATOM 709 C C . GLY A 1 87 ? 23.967 2.304 -21.172 1.00 46.00 87 GLY A C 1
ATOM 710 O O . GLY A 1 87 ? 24.655 2.930 -21.971 1.00 46.00 87 GLY A O 1
ATOM 711 N N . GLY A 1 88 ? 24.394 2.078 -19.922 1.00 47.69 88 GLY A N 1
ATOM 712 C CA . GLY A 1 88 ? 25.766 2.369 -19.480 1.00 47.69 88 GLY A CA 1
ATOM 713 C C . GLY A 1 88 ? 26.806 1.294 -19.848 1.00 47.69 88 GLY A C 1
ATOM 714 O O . GLY A 1 88 ? 27.947 1.622 -20.137 1.00 47.69 88 GLY A O 1
ATOM 715 N N . ILE A 1 89 ? 26.430 0.014 -19.850 1.00 51.03 89 ILE A N 1
ATOM 716 C CA . ILE A 1 89 ? 27.268 -1.131 -20.243 1.00 51.03 89 ILE A CA 1
ATOM 717 C C . ILE A 1 89 ? 27.307 -1.293 -21.769 1.00 51.03 89 ILE A C 1
ATOM 719 O O . ILE A 1 89 ? 28.393 -1.446 -22.318 1.00 51.03 89 ILE A O 1
ATOM 723 N N . GLU A 1 90 ? 26.169 -1.223 -22.463 1.00 49.72 90 GLU A N 1
ATOM 724 C CA . GLU A 1 90 ? 26.085 -1.357 -23.926 1.00 49.72 90 GLU A CA 1
ATOM 725 C C . GLU A 1 90 ? 26.922 -0.294 -24.640 1.00 49.72 90 GLU A C 1
ATOM 727 O O . GLU A 1 90 ? 27.595 -0.600 -25.619 1.00 49.72 90 GLU A O 1
ATOM 732 N N . ASN A 1 91 ? 26.965 0.929 -24.102 1.00 48.91 91 ASN A N 1
ATOM 733 C CA . ASN A 1 91 ? 27.732 2.037 -24.673 1.00 48.91 91 ASN A CA 1
ATOM 734 C C . ASN A 1 91 ? 29.238 1.996 -24.323 1.00 48.91 91 ASN A C 1
ATOM 736 O O . ASN A 1 91 ? 30.040 2.738 -24.886 1.00 48.91 91 ASN A O 1
ATOM 740 N N . ILE A 1 92 ? 29.636 1.142 -23.372 1.00 50.44 92 ILE A N 1
ATOM 741 C CA . ILE A 1 92 ? 31.042 0.908 -23.011 1.00 50.44 92 ILE A CA 1
ATOM 742 C C . ILE A 1 92 ? 31.577 -0.334 -23.722 1.00 50.44 92 ILE A C 1
ATOM 744 O O . ILE A 1 92 ? 32.698 -0.288 -24.206 1.00 50.44 92 ILE A O 1
ATOM 748 N N . LEU A 1 93 ? 30.783 -1.402 -23.847 1.00 53.56 93 LEU A N 1
ATOM 749 C CA . LEU A 1 93 ? 31.137 -2.605 -24.610 1.00 53.56 93 LEU A CA 1
ATOM 750 C C . LEU A 1 93 ? 31.173 -2.361 -26.129 1.00 53.56 93 LEU A C 1
ATOM 752 O O . LEU A 1 93 ? 31.803 -3.129 -26.852 1.00 53.56 93 LEU A O 1
ATOM 756 N N . SER A 1 94 ? 30.518 -1.302 -26.613 1.00 58.00 94 SER A N 1
ATOM 757 C CA . SER A 1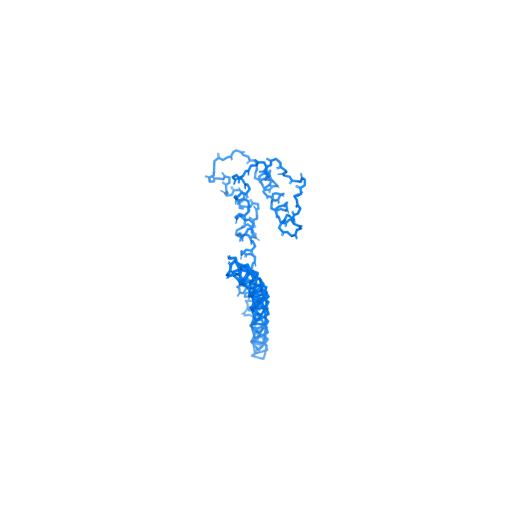 94 ? 30.509 -0.888 -28.023 1.00 58.00 94 SER A CA 1
ATOM 758 C C . SER A 1 94 ? 31.774 -0.140 -28.468 1.00 58.00 94 SER A C 1
ATOM 760 O O . SER A 1 94 ? 31.939 0.122 -29.660 1.00 58.00 94 SER A O 1
ATOM 762 N N . ARG A 1 95 ? 32.685 0.190 -27.540 1.00 62.19 95 ARG A N 1
ATOM 763 C CA . ARG A 1 95 ? 33.985 0.821 -27.819 1.00 62.19 95 ARG A CA 1
ATOM 764 C C . ARG A 1 95 ? 35.115 0.085 -27.091 1.00 62.19 95 ARG A C 1
ATOM 766 O O . ARG A 1 95 ? 34.853 -0.576 -26.095 1.00 62.19 95 ARG A O 1
ATOM 773 N N . PRO A 1 96 ? 36.380 0.189 -27.527 1.00 64.44 96 PRO A N 1
ATOM 774 C CA . PRO A 1 96 ? 37.498 -0.319 -26.737 1.00 64.44 96 PRO A CA 1
ATOM 775 C C . PRO A 1 96 ? 37.514 0.346 -25.352 1.00 64.44 96 PRO A C 1
ATOM 777 O O . PRO A 1 96 ? 37.465 1.572 -25.258 1.00 64.44 96 PRO A O 1
ATOM 780 N N . PHE A 1 97 ? 37.587 -0.455 -24.290 1.00 68.06 97 PHE A N 1
ATOM 781 C CA . PHE A 1 97 ? 37.669 0.002 -22.901 1.00 68.06 97 PHE A CA 1
ATOM 782 C C . PHE A 1 97 ? 38.811 -0.711 -22.175 1.00 68.06 97 PHE A C 1
ATOM 784 O O . PHE A 1 97 ? 39.212 -1.822 -22.531 1.00 68.06 97 PHE A O 1
ATOM 791 N N . SER A 1 98 ? 39.346 -0.076 -21.137 1.00 80.25 98 SER A N 1
ATOM 792 C CA . SER A 1 98 ? 40.384 -0.663 -20.296 1.00 80.25 98 SER A CA 1
ATOM 793 C C . SER A 1 98 ? 39.793 -1.577 -19.216 1.00 80.25 98 SER A C 1
ATOM 795 O O . SER A 1 98 ? 38.690 -1.372 -18.704 1.00 80.25 98 SER A O 1
ATOM 797 N N . ILE A 1 99 ? 40.576 -2.568 -18.782 1.00 79.56 99 ILE A N 1
ATOM 798 C CA . ILE A 1 99 ? 40.215 -3.451 -17.656 1.00 79.56 99 ILE A CA 1
ATOM 799 C C . ILE A 1 99 ? 39.958 -2.640 -16.370 1.00 79.56 99 ILE A C 1
ATOM 801 O O . ILE A 1 99 ? 39.131 -3.026 -15.542 1.00 79.56 99 ILE A O 1
ATOM 805 N N . ALA A 1 100 ? 40.649 -1.509 -16.195 1.00 79.94 100 ALA A N 1
ATOM 806 C CA . ALA A 1 100 ? 40.476 -0.624 -15.047 1.00 79.94 100 ALA A CA 1
ATOM 807 C C . ALA A 1 100 ? 39.100 0.064 -15.048 1.00 79.94 100 ALA A C 1
ATOM 809 O O . ALA A 1 100 ? 38.427 0.083 -14.017 1.00 79.94 100 ALA A O 1
ATOM 810 N N . GLU A 1 101 ? 38.649 0.559 -16.202 1.00 77.00 101 GLU A N 1
ATOM 811 C CA . GLU A 1 101 ? 37.322 1.171 -16.355 1.00 77.00 101 GLU A CA 1
ATOM 812 C C . GLU A 1 101 ? 36.203 0.161 -16.077 1.00 77.00 101 GLU A C 1
ATOM 814 O O . GLU A 1 101 ? 35.271 0.463 -15.330 1.00 77.00 101 GLU A O 1
ATOM 819 N N . ALA A 1 102 ? 36.337 -1.072 -16.577 1.00 76.50 102 ALA A N 1
ATOM 820 C CA . ALA A 1 102 ? 35.380 -2.143 -16.299 1.00 76.50 102 ALA A CA 1
ATOM 821 C C . ALA A 1 102 ? 35.301 -2.489 -14.800 1.00 76.50 102 ALA A C 1
ATOM 823 O O . ALA A 1 102 ? 34.208 -2.635 -14.248 1.00 76.50 102 ALA A O 1
ATOM 824 N N . LYS A 1 103 ? 36.450 -2.577 -14.113 1.00 79.94 103 LYS A N 1
ATOM 825 C CA . LYS A 1 103 ? 36.500 -2.831 -12.662 1.00 79.94 103 LYS A CA 1
ATOM 826 C C . LYS A 1 103 ? 35.858 -1.707 -11.853 1.00 79.94 103 LYS A C 1
ATOM 828 O O . LYS A 1 103 ? 35.132 -1.991 -10.902 1.00 79.94 103 LYS A O 1
ATOM 833 N N . ASN A 1 104 ? 36.104 -0.451 -12.217 1.00 83.19 104 ASN A N 1
ATOM 834 C CA . ASN A 1 104 ? 35.511 0.693 -11.526 1.00 83.19 104 ASN A CA 1
ATOM 835 C C . ASN A 1 104 ? 33.986 0.684 -11.643 1.00 83.19 104 ASN A C 1
ATOM 837 O O . ASN A 1 104 ? 33.301 0.808 -10.629 1.00 83.19 104 ASN A O 1
ATOM 841 N N . LEU A 1 105 ? 33.462 0.431 -12.842 1.00 80.69 105 LEU A N 1
ATOM 842 C CA . LEU A 1 105 ? 32.023 0.366 -13.081 1.00 80.69 105 LEU A CA 1
ATOM 843 C C . LEU A 1 105 ? 31.360 -0.806 -12.346 1.00 80.69 105 LEU A C 1
ATOM 845 O O . LEU A 1 105 ? 30.282 -0.660 -11.771 1.00 80.69 105 LEU A O 1
ATOM 849 N N . TYR A 1 106 ? 32.022 -1.965 -12.314 1.00 79.50 106 TYR A N 1
ATOM 850 C CA . TYR A 1 106 ? 31.572 -3.114 -11.528 1.00 79.50 106 TYR A CA 1
ATOM 851 C C . TYR A 1 106 ? 31.483 -2.779 -10.032 1.00 79.50 106 TYR A C 1
ATOM 853 O O . TYR A 1 106 ? 30.455 -3.017 -9.395 1.00 79.50 106 TYR A O 1
ATOM 861 N N . ASN A 1 107 ? 32.531 -2.164 -9.481 1.00 84.25 107 ASN A N 1
ATOM 862 C CA . ASN A 1 107 ? 32.573 -1.764 -8.076 1.00 84.25 107 ASN A CA 1
ATOM 863 C C . ASN A 1 107 ? 31.512 -0.706 -7.741 1.00 84.25 107 ASN A C 1
ATOM 865 O O . ASN A 1 107 ? 30.891 -0.773 -6.680 1.00 84.25 107 ASN A O 1
ATOM 869 N N . GLU A 1 108 ? 31.284 0.255 -8.635 1.00 80.44 108 GLU A N 1
ATOM 870 C CA . GLU A 1 108 ? 30.233 1.263 -8.494 1.00 80.44 108 GLU A CA 1
ATOM 871 C C . GLU A 1 108 ? 28.842 0.615 -8.472 1.00 80.44 108 GLU A C 1
ATOM 873 O O . GLU A 1 108 ? 28.043 0.887 -7.574 1.00 80.44 108 GLU A O 1
ATOM 878 N N . LYS A 1 109 ? 28.573 -0.323 -9.389 1.00 76.50 109 LYS A N 1
ATOM 879 C CA . LYS A 1 109 ? 27.306 -1.063 -9.407 1.00 76.50 109 LYS A CA 1
ATOM 880 C C . LYS A 1 109 ? 27.090 -1.875 -8.132 1.00 76.50 109 LYS A C 1
ATOM 882 O O . LYS A 1 109 ? 25.984 -1.839 -7.597 1.00 76.50 109 LYS A O 1
ATOM 887 N N . ILE A 1 110 ? 28.117 -2.552 -7.612 1.00 82.81 110 ILE A N 1
ATOM 888 C CA . ILE A 1 110 ? 28.022 -3.266 -6.327 1.00 82.81 110 ILE A CA 1
ATOM 889 C C . ILE A 1 110 ? 27.664 -2.304 -5.194 1.00 82.81 110 ILE A C 1
ATOM 891 O O . ILE A 1 110 ? 26.752 -2.586 -4.416 1.00 82.81 110 ILE A O 1
ATOM 895 N N . LYS A 1 111 ? 28.354 -1.161 -5.103 1.00 82.25 111 LYS A N 1
ATOM 896 C CA . LYS A 1 111 ? 28.074 -0.153 -4.071 1.00 82.25 111 LYS A CA 1
ATOM 897 C C . LYS A 1 111 ? 26.635 0.348 -4.154 1.00 82.25 111 LYS A C 1
ATOM 899 O O . LYS A 1 111 ? 25.964 0.412 -3.128 1.00 82.25 111 LYS A O 1
ATOM 904 N N . ASN A 1 112 ? 26.146 0.625 -5.359 1.00 76.31 112 ASN A N 1
ATOM 905 C CA . ASN A 1 112 ? 24.773 1.074 -5.572 1.00 76.31 112 ASN A CA 1
ATOM 906 C C . ASN A 1 112 ? 23.758 -0.002 -5.164 1.00 76.31 112 ASN A C 1
ATOM 908 O O . ASN A 1 112 ? 22.801 0.299 -4.454 1.00 76.31 112 ASN A O 1
ATOM 912 N N . VAL A 1 113 ? 23.978 -1.265 -5.546 1.00 81.06 113 VAL A N 1
ATOM 913 C CA . VAL A 1 113 ? 23.112 -2.385 -5.138 1.00 81.06 113 VAL A CA 1
ATOM 914 C C . VAL A 1 113 ? 23.039 -2.498 -3.615 1.00 81.06 113 VAL A C 1
ATOM 916 O O . VAL A 1 113 ? 21.936 -2.591 -3.076 1.00 81.06 113 VAL A O 1
ATOM 919 N N . ASN A 1 114 ? 24.180 -2.430 -2.926 1.00 84.19 114 ASN A N 1
ATOM 920 C CA . ASN A 1 114 ? 24.226 -2.490 -1.465 1.00 84.19 114 ASN A CA 1
ATOM 921 C C . ASN A 1 114 ? 23.484 -1.311 -0.824 1.00 84.19 114 ASN A C 1
ATOM 923 O O . ASN A 1 114 ? 22.626 -1.524 0.028 1.00 84.19 114 ASN A O 1
ATOM 927 N N . PHE A 1 115 ? 23.724 -0.086 -1.301 1.00 86.25 115 PHE A N 1
ATOM 928 C CA . PHE A 1 115 ? 23.039 1.112 -0.812 1.00 86.25 115 PHE A CA 1
ATOM 929 C C . PHE A 1 115 ? 21.511 0.989 -0.902 1.00 86.25 115 PHE A C 1
ATOM 931 O O . PHE A 1 115 ? 20.796 1.263 0.063 1.00 86.25 115 PHE A O 1
ATOM 938 N N . TYR A 1 116 ? 20.989 0.539 -2.047 1.00 78.44 116 TYR A N 1
ATOM 939 C CA . TYR A 1 116 ? 19.546 0.367 -2.214 1.00 78.44 116 TYR A CA 1
ATOM 940 C C . TYR A 1 116 ? 18.987 -0.803 -1.402 1.00 78.44 116 TYR A C 1
ATOM 942 O O . TYR A 1 116 ? 17.853 -0.716 -0.929 1.00 78.44 116 TYR A O 1
ATOM 950 N N . ALA A 1 117 ? 19.751 -1.885 -1.235 1.00 83.81 117 ALA A N 1
ATOM 951 C CA . ALA A 1 117 ? 19.347 -3.004 -0.392 1.00 83.81 117 ALA A CA 1
ATOM 952 C C . ALA A 1 117 ? 19.201 -2.566 1.072 1.00 83.81 117 ALA A C 1
ATOM 954 O O . ALA A 1 117 ? 18.196 -2.885 1.706 1.00 83.81 117 ALA A O 1
ATOM 955 N N . ASP A 1 118 ? 20.153 -1.786 1.581 1.00 90.50 118 ASP A N 1
ATOM 956 C CA . ASP A 1 118 ? 20.131 -1.295 2.958 1.00 90.50 118 ASP A CA 1
ATOM 957 C C . ASP A 1 118 ? 19.020 -0.266 3.172 1.00 90.50 118 ASP A C 1
ATOM 959 O O . ASP A 1 118 ? 18.233 -0.401 4.108 1.00 90.50 118 ASP A O 1
ATOM 963 N N . LYS A 1 119 ? 18.841 0.674 2.236 1.00 88.44 119 LYS A N 1
ATOM 964 C CA . LYS A 1 119 ? 17.712 1.617 2.269 1.00 88.44 119 LYS A CA 1
ATOM 965 C C . LYS A 1 119 ? 16.357 0.898 2.227 1.00 88.44 119 LYS A C 1
ATOM 967 O O . LYS A 1 119 ? 15.406 1.305 2.892 1.00 88.44 119 LYS A O 1
ATOM 972 N N . GLY A 1 120 ? 16.260 -0.184 1.453 1.00 84.19 120 GLY A N 1
ATOM 973 C CA . GLY A 1 120 ? 15.066 -1.025 1.394 1.00 84.19 120 GLY A CA 1
ATOM 974 C C . GLY A 1 120 ? 14.773 -1.726 2.721 1.00 84.19 120 GLY A C 1
ATOM 975 O O . GLY A 1 120 ? 13.629 -1.707 3.176 1.00 84.19 120 GLY A O 1
ATOM 976 N N . LYS A 1 121 ? 15.798 -2.300 3.366 1.00 92.38 121 LYS A N 1
ATOM 977 C CA . LYS A 1 121 ? 15.670 -2.895 4.708 1.00 92.38 121 LYS A CA 1
ATOM 978 C C . LYS A 1 121 ? 15.198 -1.860 5.724 1.00 92.38 121 LYS A C 1
ATOM 980 O O . LYS A 1 121 ? 14.225 -2.119 6.423 1.00 92.38 121 LYS A O 1
ATOM 985 N N . GLU A 1 122 ? 15.814 -0.680 5.734 1.00 91.69 122 GLU A N 1
ATOM 986 C CA . GLU A 1 122 ? 15.470 0.407 6.654 1.00 91.69 122 GLU A CA 1
ATOM 987 C C . GLU A 1 122 ? 14.001 0.839 6.508 1.00 91.69 122 GLU A C 1
ATOM 989 O O . GLU A 1 122 ? 13.277 0.955 7.496 1.00 91.69 122 GLU A O 1
ATOM 994 N N . MET A 1 123 ? 13.514 1.014 5.274 1.00 87.19 123 MET A N 1
ATOM 995 C CA . MET A 1 123 ? 12.109 1.362 5.026 1.00 87.19 123 MET A CA 1
ATOM 996 C C . MET A 1 123 ? 11.138 0.290 5.531 1.00 87.19 123 MET A C 1
ATOM 998 O O . MET A 1 123 ? 10.104 0.620 6.116 1.00 87.19 123 MET A O 1
ATOM 1002 N N . ILE A 1 124 ? 11.459 -0.988 5.309 1.00 88.88 124 ILE A N 1
ATOM 1003 C CA . ILE A 1 124 ? 10.640 -2.109 5.785 1.00 88.88 124 ILE A CA 1
ATOM 1004 C C . ILE A 1 124 ? 10.627 -2.138 7.314 1.00 88.88 124 ILE A C 1
ATOM 1006 O O . ILE A 1 124 ? 9.565 -2.296 7.913 1.00 88.88 124 ILE A O 1
ATOM 1010 N N . GLU A 1 125 ? 11.782 -1.966 7.946 1.00 94.25 125 GLU A N 1
ATOM 1011 C CA . GLU A 1 125 ? 11.928 -2.020 9.398 1.00 94.25 125 GLU A CA 1
ATOM 1012 C C . GLU A 1 125 ? 11.200 -0.862 10.088 1.00 94.25 125 GLU A C 1
ATOM 1014 O O . GLU A 1 125 ? 10.403 -1.092 10.999 1.00 94.25 125 GLU A O 1
ATOM 1019 N N . ASN A 1 126 ? 11.339 0.358 9.564 1.00 92.88 126 ASN A N 1
ATOM 1020 C CA . ASN A 1 126 ? 10.591 1.526 10.033 1.00 92.88 126 ASN A CA 1
ATOM 1021 C C . ASN A 1 126 ? 9.075 1.345 9.862 1.00 92.88 126 ASN A C 1
ATOM 1023 O O . ASN A 1 126 ? 8.300 1.674 10.764 1.00 92.88 126 ASN A O 1
ATOM 1027 N N . GLY A 1 127 ? 8.639 0.780 8.730 1.00 92.94 127 GLY A N 1
ATOM 1028 C CA . GLY A 1 127 ? 7.231 0.470 8.486 1.00 92.94 127 GLY A CA 1
ATOM 1029 C C . GLY A 1 127 ? 6.671 -0.545 9.486 1.00 92.94 127 GLY A C 1
ATOM 1030 O O . GLY A 1 127 ? 5.600 -0.326 10.053 1.00 92.94 127 GLY A O 1
ATOM 1031 N N . ARG A 1 128 ? 7.413 -1.626 9.755 1.00 95.00 128 ARG A N 1
ATOM 1032 C CA . ARG A 1 128 ? 7.023 -2.653 10.735 1.00 95.00 128 ARG A CA 1
ATOM 1033 C C . ARG A 1 128 ? 6.989 -2.100 12.153 1.00 95.00 128 ARG A C 1
ATOM 1035 O O . ARG A 1 128 ? 6.048 -2.396 12.881 1.00 95.00 128 ARG A O 1
ATOM 1042 N N . LYS A 1 129 ? 7.969 -1.276 12.532 1.00 96.69 129 LYS A N 1
ATOM 1043 C CA . LYS A 1 129 ? 8.007 -0.631 13.848 1.00 96.69 129 LYS A CA 1
ATOM 1044 C C . LYS A 1 129 ? 6.760 0.217 14.086 1.00 96.69 129 LYS A C 1
ATOM 1046 O O . LYS A 1 129 ? 6.083 0.023 15.087 1.00 96.69 129 LYS A O 1
ATOM 1051 N N . LYS A 1 130 ? 6.383 1.055 13.114 1.00 96.00 130 LYS A N 1
ATOM 1052 C CA . LYS A 1 130 ? 5.157 1.861 13.195 1.00 96.00 130 LYS A CA 1
ATOM 1053 C C . LYS A 1 130 ? 3.901 1.000 13.368 1.00 96.00 130 LYS A C 1
ATOM 1055 O O . LYS A 1 130 ? 3.065 1.302 14.209 1.00 96.00 130 LYS A O 1
ATOM 1060 N N . GLN A 1 131 ? 3.784 -0.092 12.609 1.00 94.38 131 GLN A N 1
ATOM 1061 C CA . GLN A 1 131 ? 2.654 -1.021 12.742 1.00 94.38 131 GLN A CA 1
ATOM 1062 C C . GLN A 1 131 ? 2.586 -1.658 14.136 1.00 94.38 131 GLN A C 1
ATOM 1064 O O . GLN A 1 131 ? 1.502 -1.788 14.698 1.00 94.38 131 GLN A O 1
ATOM 1069 N N . VAL A 1 132 ? 3.732 -2.050 14.699 1.00 97.38 132 VAL A N 1
ATOM 1070 C CA . VAL A 1 132 ? 3.811 -2.607 16.058 1.00 97.38 132 VAL A CA 1
ATOM 1071 C C . VAL A 1 132 ? 3.415 -1.565 17.103 1.00 97.38 132 VAL A C 1
ATOM 1073 O O . VAL A 1 132 ? 2.647 -1.887 18.010 1.00 97.38 132 VAL A O 1
ATOM 1076 N N . ASP A 1 133 ? 3.878 -0.324 16.963 1.00 96.88 133 ASP A N 1
ATOM 1077 C CA . ASP A 1 133 ? 3.532 0.771 17.874 1.00 96.88 133 ASP A CA 1
ATOM 1078 C C . ASP A 1 133 ? 2.019 1.063 17.847 1.00 96.88 133 ASP A C 1
ATOM 1080 O O . ASP A 1 133 ? 1.385 1.180 18.901 1.00 96.88 133 ASP A O 1
ATOM 1084 N N . ASP A 1 134 ? 1.412 1.090 16.655 1.00 96.88 134 ASP A N 1
ATOM 1085 C CA . ASP A 1 134 ? -0.032 1.287 16.480 1.00 96.88 134 ASP A CA 1
ATOM 1086 C C . ASP A 1 134 ? -0.842 0.152 17.136 1.00 96.88 134 ASP A C 1
ATOM 1088 O O . ASP A 1 134 ? -1.786 0.410 17.889 1.00 96.88 134 ASP A O 1
ATOM 1092 N N . ILE A 1 135 ? 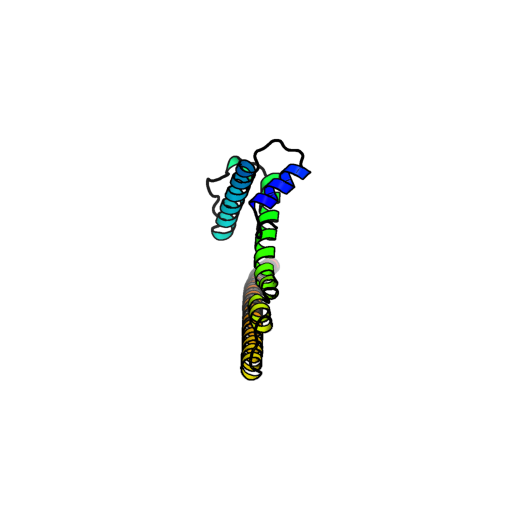-0.444 -1.109 16.918 1.00 97.81 135 ILE A N 1
ATOM 1093 C CA . ILE A 1 135 ? -1.075 -2.282 17.549 1.00 97.81 135 ILE A CA 1
ATOM 1094 C C . ILE A 1 135 ? -0.948 -2.209 19.073 1.00 97.81 135 ILE A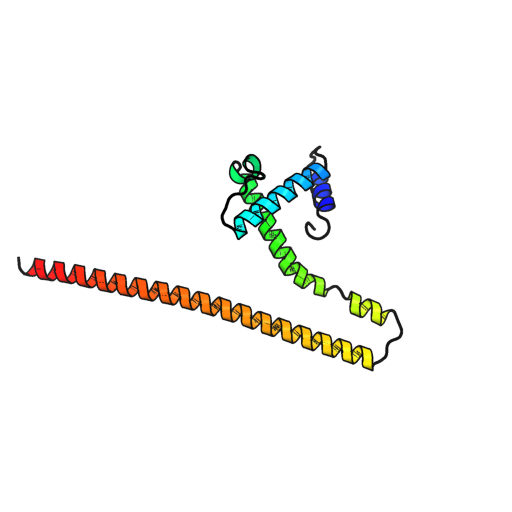 C 1
ATOM 1096 O O . ILE A 1 135 ? -1.923 -2.438 19.791 1.00 97.81 135 ILE A O 1
ATOM 1100 N N . THR A 1 136 ? 0.233 -1.853 19.575 1.00 97.94 136 THR A N 1
ATOM 1101 C CA . THR A 1 136 ? 0.506 -1.750 21.014 1.00 97.94 136 THR A CA 1
ATOM 1102 C C . THR A 1 136 ? -0.384 -0.693 21.667 1.00 97.94 136 THR A C 1
ATOM 1104 O O . THR A 1 136 ? -0.957 -0.926 22.734 1.00 97.94 136 THR A O 1
ATOM 1107 N N . LYS A 1 137 ? -0.577 0.451 21.002 1.00 97.62 137 LYS A N 1
ATOM 1108 C CA . LYS A 1 137 ? -1.460 1.524 21.475 1.00 97.62 137 LYS A CA 1
ATOM 1109 C C . LYS A 1 137 ? -2.929 1.096 21.519 1.00 97.62 137 LYS A C 1
ATOM 1111 O O . LYS A 1 137 ? -3.629 1.404 22.488 1.00 97.62 137 LYS A O 1
ATOM 1116 N N . ILE A 1 138 ? -3.396 0.385 20.491 1.00 97.56 138 ILE A N 1
ATOM 1117 C CA . ILE A 1 138 ? -4.759 -0.164 20.453 1.00 97.56 138 ILE A CA 1
ATOM 1118 C C . ILE A 1 138 ? -4.950 -1.155 21.602 1.00 97.56 138 ILE A C 1
ATOM 1120 O O . ILE A 1 138 ? -5.931 -1.056 22.337 1.00 97.56 138 ILE A O 1
ATOM 1124 N N . TRP A 1 139 ? -3.997 -2.067 21.798 1.00 97.25 139 TRP A N 1
ATOM 1125 C CA . TRP A 1 139 ? -4.084 -3.072 22.852 1.00 97.25 139 TRP A CA 1
ATOM 1126 C C . TRP A 1 139 ? -4.100 -2.441 24.249 1.00 97.25 139 TRP A C 1
ATOM 1128 O O . TRP A 1 139 ? -4.974 -2.758 25.047 1.00 97.25 139 TRP A O 1
ATOM 1138 N N . SER A 1 140 ? -3.214 -1.480 24.524 1.00 97.56 140 SER A N 1
ATOM 1139 C CA . SER A 1 140 ? -3.202 -0.731 25.790 1.00 97.56 140 SER A CA 1
ATOM 1140 C C . SER A 1 140 ? -4.555 -0.067 26.082 1.00 97.56 140 SER A C 1
ATOM 1142 O O . SER A 1 140 ? -5.074 -0.156 27.196 1.00 97.56 140 SER A O 1
ATOM 1144 N N . THR A 1 141 ? -5.161 0.538 25.056 1.00 97.94 141 THR A N 1
ATOM 1145 C CA . THR A 1 141 ? -6.479 1.177 25.163 1.00 97.94 141 THR A CA 1
ATOM 1146 C C . THR A 1 141 ? -7.562 0.152 25.491 1.00 97.94 141 THR A C 1
ATOM 1148 O O . THR A 1 141 ? -8.336 0.352 26.423 1.00 97.94 141 THR A O 1
ATOM 1151 N N . LEU A 1 142 ? -7.585 -0.966 24.761 1.00 97.94 142 LEU A N 1
ATOM 1152 C CA . LEU A 1 142 ? -8.569 -2.029 24.943 1.00 97.94 142 LEU A CA 1
ATOM 1153 C C . LEU A 1 142 ? -8.482 -2.646 26.345 1.00 97.94 142 LEU A C 1
ATOM 1155 O O . LEU A 1 142 ? -9.509 -2.808 26.999 1.00 97.94 142 LEU A O 1
ATOM 1159 N N . THR A 1 143 ? -7.269 -2.939 26.822 1.00 98.19 143 THR A N 1
ATOM 1160 C CA . THR A 1 143 ? -7.032 -3.475 28.170 1.00 98.19 143 THR A CA 1
ATOM 1161 C C . THR A 1 143 ? -7.584 -2.538 29.236 1.00 98.19 143 THR A C 1
ATOM 1163 O O . THR A 1 143 ? -8.325 -2.979 30.110 1.00 98.19 143 THR A O 1
ATOM 1166 N N . LYS A 1 144 ? -7.298 -1.235 29.124 1.00 97.81 144 LYS A N 1
ATOM 1167 C CA . LYS A 1 144 ? -7.797 -0.241 30.077 1.00 97.81 144 LYS A CA 1
ATOM 1168 C C . LYS A 1 144 ? -9.324 -0.161 30.074 1.00 97.81 144 LYS A C 1
ATOM 1170 O O . LYS A 1 144 ? -9.934 -0.152 31.135 1.00 97.81 144 LYS A O 1
ATOM 1175 N N . THR A 1 145 ? -9.948 -0.152 28.895 1.00 98.00 145 THR A N 1
ATOM 1176 C CA . THR A 1 145 ? -11.413 -0.151 28.787 1.00 98.00 145 THR A CA 1
ATOM 1177 C C . THR A 1 145 ? -12.028 -1.400 29.415 1.00 98.00 145 THR A C 1
ATOM 1179 O O . THR A 1 145 ? -13.012 -1.285 30.139 1.00 98.00 145 THR A O 1
ATOM 1182 N N . PHE A 1 146 ? -11.448 -2.581 29.188 1.00 97.81 146 PHE A N 1
ATOM 1183 C CA . PHE A 1 146 ? -11.920 -3.810 29.830 1.00 97.81 146 PHE A CA 1
ATOM 1184 C C . PHE A 1 146 ? -11.825 -3.744 31.351 1.00 97.81 146 PHE A C 1
ATOM 1186 O O . PHE A 1 146 ? -12.762 -4.148 32.032 1.00 97.81 146 PHE A O 1
ATOM 1193 N N . GLU A 1 147 ? -10.716 -3.235 31.881 1.00 97.94 147 GLU A N 1
ATOM 1194 C CA . GLU A 1 147 ? -10.501 -3.123 33.321 1.00 97.94 147 GLU A CA 1
ATOM 1195 C C . GLU A 1 147 ? -11.467 -2.115 33.963 1.00 97.94 147 GLU A C 1
ATOM 1197 O O . GLU A 1 147 ? -12.078 -2.407 34.993 1.00 97.94 147 GLU A O 1
ATOM 1202 N N . ASP A 1 148 ? -11.698 -0.974 33.308 1.00 97.88 148 ASP A N 1
ATOM 1203 C CA . ASP A 1 148 ? -12.677 0.027 33.738 1.00 97.88 148 ASP A CA 1
ATOM 1204 C C . ASP A 1 148 ? -14.107 -0.545 33.756 1.00 97.88 148 ASP A C 1
ATOM 1206 O O . ASP A 1 148 ? -14.835 -0.365 34.735 1.00 97.88 148 ASP A O 1
ATOM 1210 N N . GLU A 1 149 ? -14.521 -1.259 32.704 1.00 97.81 149 GLU A N 1
ATOM 1211 C CA . GLU A 1 149 ? -15.850 -1.886 32.639 1.00 97.81 149 GLU A CA 1
ATOM 1212 C C . GLU A 1 149 ? -16.004 -3.031 33.648 1.00 97.81 149 GLU A C 1
ATOM 1214 O O . GLU A 1 149 ? -17.023 -3.119 34.336 1.00 97.81 149 GLU A O 1
ATOM 1219 N N . TYR A 1 150 ? -14.980 -3.869 33.811 1.00 97.69 150 TYR A N 1
ATOM 1220 C CA . TYR A 1 150 ? -14.967 -4.932 34.816 1.00 97.69 150 TYR A CA 1
ATOM 1221 C C . TYR A 1 150 ? -15.149 -4.370 36.233 1.00 97.69 150 TYR A C 1
ATOM 1223 O O . TYR A 1 150 ? -15.973 -4.865 37.004 1.00 97.69 150 TYR A O 1
ATOM 1231 N N . ASN A 1 151 ? -14.447 -3.283 36.561 1.00 97.50 151 ASN A N 1
ATOM 1232 C CA . ASN A 1 151 ? -14.570 -2.621 37.858 1.00 97.50 151 ASN A CA 1
ATOM 1233 C C . ASN A 1 151 ? -15.975 -2.038 38.089 1.00 97.50 151 ASN A C 1
ATOM 1235 O O . ASN A 1 151 ? -16.505 -2.144 39.199 1.00 97.50 151 ASN A O 1
ATOM 1239 N N . LYS A 1 152 ? -16.613 -1.469 37.056 1.00 97.56 152 LYS A N 1
ATOM 1240 C CA . LYS A 1 152 ? -18.010 -0.998 37.137 1.00 97.56 152 LYS A CA 1
ATOM 1241 C C . LYS A 1 152 ? -18.978 -2.149 37.401 1.00 97.56 152 LYS A C 1
ATOM 1243 O O . LYS A 1 152 ? -19.820 -2.035 38.290 1.00 97.56 152 LYS A O 1
ATOM 1248 N N . ILE A 1 153 ? -18.841 -3.255 36.666 1.00 97.31 153 ILE A N 1
ATOM 1249 C CA . ILE A 1 153 ? -19.681 -4.450 36.831 1.00 97.31 153 ILE A CA 1
ATOM 1250 C C . ILE A 1 153 ? -19.535 -5.010 38.247 1.00 97.31 153 ILE A C 1
ATOM 1252 O O . ILE A 1 153 ? -20.538 -5.253 38.916 1.00 97.31 153 ILE A O 1
ATOM 1256 N N . ASN A 1 154 ? -18.301 -5.148 38.736 1.00 96.81 154 ASN A N 1
ATOM 1257 C CA . ASN A 1 154 ? -18.045 -5.624 40.093 1.00 96.81 154 ASN A CA 1
ATOM 1258 C C . ASN A 1 154 ? -18.670 -4.720 41.154 1.00 96.81 154 ASN A C 1
ATOM 1260 O O . ASN A 1 154 ? -19.247 -5.217 42.117 1.00 96.81 154 ASN A O 1
ATOM 1264 N N . LYS A 1 155 ? -18.604 -3.397 40.973 1.00 96.81 155 LYS A N 1
ATOM 1265 C CA . LYS A 1 155 ? -19.243 -2.461 41.899 1.00 96.81 155 LYS A CA 1
ATOM 1266 C C . LYS A 1 155 ? -20.761 -2.664 41.955 1.00 96.81 155 LYS A C 1
ATOM 1268 O O . LYS A 1 155 ? -21.307 -2.758 43.051 1.00 96.81 155 LYS A O 1
ATOM 1273 N N . ILE A 1 156 ? -21.420 -2.792 40.800 1.00 96.94 156 ILE A N 1
ATOM 1274 C CA . ILE A 1 156 ? -22.866 -3.067 40.721 1.00 96.94 156 ILE A CA 1
ATOM 1275 C C . ILE A 1 156 ? -23.197 -4.400 41.405 1.00 96.94 156 ILE A C 1
ATOM 1277 O O . ILE A 1 156 ? -24.161 -4.491 42.161 1.00 96.94 156 ILE A O 1
ATOM 1281 N N . PHE A 1 157 ? -22.389 -5.435 41.179 1.00 96.69 157 PHE A N 1
ATOM 1282 C CA . PHE A 1 157 ? -22.589 -6.744 41.795 1.00 96.69 157 PHE A CA 1
ATOM 1283 C C . PHE A 1 157 ? -22.502 -6.698 43.329 1.00 96.69 157 PHE A C 1
ATOM 1285 O O . PHE A 1 157 ? -23.337 -7.286 44.014 1.00 96.69 157 PHE A O 1
ATOM 1292 N N . GLU A 1 158 ? -21.535 -5.963 43.881 1.00 96.06 158 GLU A N 1
ATOM 1293 C CA . GLU A 1 158 ? -21.407 -5.777 45.332 1.00 96.06 158 GLU A CA 1
ATOM 1294 C C . GLU A 1 158 ? -22.526 -4.914 45.934 1.00 96.06 158 GLU A C 1
ATOM 1296 O O . GLU A 1 158 ? -22.891 -5.107 47.093 1.00 96.06 158 GLU A O 1
ATOM 1301 N N . GLU A 1 159 ? -23.092 -3.973 45.175 1.00 95.88 159 GLU A N 1
ATOM 1302 C CA . GLU A 1 159 ? -24.286 -3.224 45.586 1.00 95.88 159 GLU A CA 1
ATOM 1303 C C . GLU A 1 159 ? -25.527 -4.128 45.624 1.00 95.88 159 GLU A C 1
ATOM 1305 O O . GLU A 1 159 ? -26.279 -4.083 46.596 1.00 95.88 159 GLU A O 1
ATOM 1310 N N . LEU A 1 160 ? -25.700 -5.009 44.632 1.00 94.69 160 LEU A N 1
ATOM 1311 C CA . LEU A 1 160 ? -26.813 -5.964 44.584 1.00 94.69 160 LEU A CA 1
ATOM 1312 C C . LEU A 1 160 ? -26.768 -7.006 45.707 1.00 94.69 160 LEU A C 1
ATOM 1314 O O . LEU A 1 160 ? -27.815 -7.382 46.214 1.00 94.69 160 LEU A O 1
ATOM 1318 N N . LYS A 1 161 ? -25.581 -7.455 46.131 1.00 93.62 161 LYS A N 1
ATOM 1319 C CA . LYS A 1 161 ? -25.433 -8.389 47.267 1.00 93.62 161 LYS A CA 1
ATOM 1320 C C . LYS A 1 161 ? -25.894 -7.824 48.612 1.00 93.62 161 LYS A C 1
ATOM 1322 O O . LYS A 1 161 ? -26.054 -8.588 49.559 1.00 93.62 161 LYS A O 1
ATOM 1327 N N . LYS A 1 162 ? -25.985 -6.497 48.730 1.00 93.06 162 LYS A N 1
ATOM 1328 C CA . LYS A 1 162 ? -26.367 -5.809 49.972 1.00 93.06 162 LYS A CA 1
ATOM 1329 C C . LYS A 1 162 ? -27.877 -5.587 50.090 1.00 93.06 162 LYS A C 1
ATOM 1331 O O . LYS A 1 162 ? -28.309 -5.124 51.144 1.00 93.06 162 LYS A O 1
ATOM 1336 N N . LEU A 1 163 ? -28.634 -5.859 49.024 1.00 82.38 163 LEU A N 1
ATOM 1337 C CA . LEU A 1 163 ? -30.099 -5.864 48.996 1.00 82.38 163 LEU A CA 1
ATOM 1338 C C . LEU A 1 163 ? -30.630 -7.233 49.431 1.00 82.38 163 LEU A C 1
ATOM 1340 O O . LEU A 1 163 ? -31.668 -7.237 50.128 1.00 82.38 163 LEU A O 1
#

Secondary structure (DSSP, 8-state):
-TTT-HHHHHHHHHHHHT--S-HHHHHHHHHHHHHHHHHHHHHSPPPSTTIIIIIS-HHHHHHHHHHHHHHHHHHHHHHHHGGG-THHHHHHHTS---HHHHHHHHHHHHHHHHHHHHHHHHHHHHHHHHHHHHHHHHHHHHHHHHHHHHHHHHHHHHHHTT-

Radius of gyration: 28.09 Å; chains: 1; bounding box: 71×28×83 Å

Organism: NCBI:txid588596